Protein AF-A0A4R3E067-F1 (afdb_monomer_lite)

Structure (mmCIF, N/CA/C/O backbone):
data_AF-A0A4R3E067-F1
#
_entry.id   AF-A0A4R3E067-F1
#
loop_
_atom_site.group_PDB
_atom_site.id
_atom_site.type_symbol
_atom_site.label_atom_id
_atom_site.label_alt_id
_atom_site.label_comp_id
_atom_site.label_asym_id
_atom_site.label_entity_id
_atom_site.label_seq_id
_atom_site.pdbx_PDB_ins_code
_atom_site.Cartn_x
_atom_site.Cartn_y
_atom_site.Cartn_z
_atom_site.occupancy
_atom_site.B_iso_or_equiv
_atom_site.auth_seq_id
_atom_site.auth_comp_id
_atom_site.auth_asym_id
_atom_site.auth_atom_id
_atom_site.pdbx_PDB_model_num
ATOM 1 N N . MET A 1 1 ? -7.890 -23.402 42.499 1.00 60.25 1 MET A N 1
ATOM 2 C CA . MET A 1 1 ? -8.350 -22.235 41.717 1.00 60.25 1 MET A CA 1
ATOM 3 C C . MET A 1 1 ? -7.848 -22.431 40.299 1.00 60.25 1 MET A C 1
ATOM 5 O O . MET A 1 1 ? -6.648 -22.599 40.140 1.00 60.25 1 MET A O 1
ATOM 9 N N . ASN A 1 2 ? -8.737 -22.519 39.308 1.00 52.53 2 ASN A N 1
ATOM 10 C CA . ASN A 1 2 ? -8.316 -22.584 37.905 1.00 52.53 2 ASN A CA 1
ATOM 11 C C . ASN A 1 2 ? -7.868 -21.184 37.452 1.00 52.53 2 ASN A C 1
ATOM 13 O O . ASN A 1 2 ? -8.567 -20.221 37.782 1.00 52.53 2 ASN A O 1
ATOM 17 N N . PRO A 1 3 ? -6.738 -21.042 36.737 1.00 59.59 3 PRO A N 1
ATOM 18 C CA . PRO A 1 3 ? -6.362 -19.762 36.152 1.00 59.59 3 PRO A CA 1
ATOM 19 C C . PRO A 1 3 ? -7.431 -19.325 35.135 1.00 59.59 3 PRO A C 1
ATOM 21 O O . PRO A 1 3 ? -8.014 -20.180 34.459 1.00 59.59 3 PRO A O 1
ATOM 24 N N . PRO A 1 4 ? -7.734 -18.019 35.031 1.00 63.53 4 PRO A N 1
ATOM 25 C CA . PRO A 1 4 ? -8.670 -17.535 34.030 1.00 63.53 4 PRO A CA 1
ATOM 26 C C . PRO A 1 4 ? -8.125 -17.864 32.638 1.00 63.53 4 PRO A C 1
ATOM 28 O O . PRO A 1 4 ? -6.945 -17.642 32.360 1.00 63.53 4 PRO A O 1
ATOM 31 N N . ALA A 1 5 ? -8.985 -18.415 31.780 1.00 61.59 5 ALA A N 1
ATOM 32 C CA . AL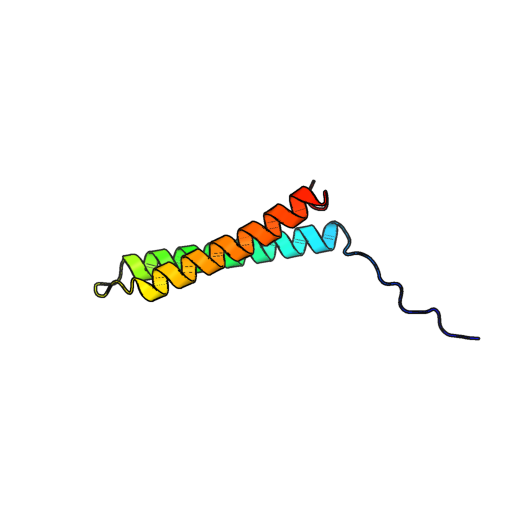A A 1 5 ? -8.654 -18.680 30.386 1.00 61.59 5 ALA A CA 1
ATOM 33 C C . ALA A 1 5 ? -8.129 -17.394 29.714 1.00 61.59 5 ALA A C 1
ATOM 35 O O . ALA A 1 5 ? -8.613 -16.304 30.054 1.00 61.59 5 ALA A O 1
ATOM 36 N N . PRO A 1 6 ? -7.167 -17.495 28.774 1.00 57.84 6 PRO A N 1
ATOM 37 C CA . PRO A 1 6 ? -6.713 -16.344 28.012 1.00 57.84 6 PRO A CA 1
ATOM 38 C C . PRO A 1 6 ? -7.940 -15.746 27.332 1.00 57.84 6 PRO A C 1
ATOM 40 O O . PRO A 1 6 ? -8.617 -16.412 26.552 1.00 57.84 6 PRO A O 1
ATOM 43 N N . ARG A 1 7 ? -8.290 -14.513 27.698 1.00 58.56 7 ARG A N 1
ATOM 44 C CA . ARG A 1 7 ? -9.334 -13.789 26.986 1.00 58.56 7 ARG A CA 1
ATOM 45 C C . ARG A 1 7 ? -8.768 -13.526 25.600 1.00 58.56 7 ARG A C 1
ATOM 47 O O . ARG A 1 7 ? -7.798 -12.782 25.494 1.00 58.56 7 ARG A O 1
ATOM 54 N N . ASP A 1 8 ? -9.367 -14.134 24.581 1.00 54.75 8 ASP A N 1
ATOM 55 C CA . ASP A 1 8 ? -9.265 -13.691 23.192 1.00 54.75 8 ASP A CA 1
ATOM 56 C C . ASP A 1 8 ? -9.757 -12.241 23.140 1.00 54.75 8 ASP A C 1
ATOM 58 O O . ASP A 1 8 ? -10.932 -11.945 22.916 1.00 54.75 8 ASP A O 1
ATOM 62 N N . THR A 1 9 ? -8.877 -11.304 23.482 1.00 59.72 9 THR A N 1
ATOM 63 C CA . THR A 1 9 ? -9.158 -9.883 23.375 1.00 59.72 9 THR A CA 1
ATOM 64 C C . THR A 1 9 ? -9.144 -9.567 21.897 1.00 59.72 9 THR A C 1
ATOM 66 O O . THR A 1 9 ? -8.077 -9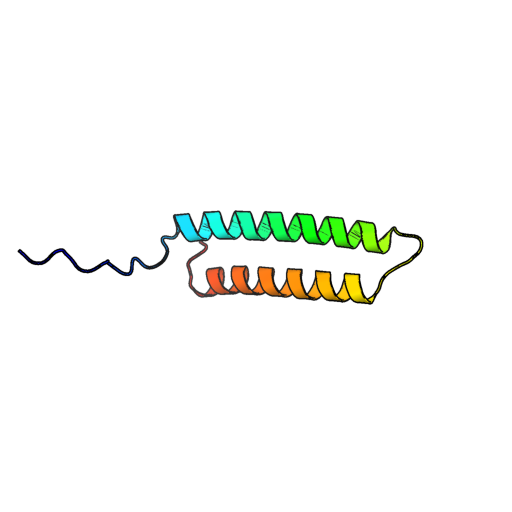.517 21.283 1.00 59.72 9 THR A O 1
ATOM 69 N N . ALA A 1 10 ? -10.336 -9.375 21.332 1.00 62.09 10 ALA A N 1
ATOM 70 C CA . ALA A 1 10 ? -10.487 -8.784 20.014 1.00 62.09 10 ALA A CA 1
ATOM 71 C C . ALA A 1 10 ? -9.574 -7.543 19.916 1.00 62.09 10 ALA A C 1
ATOM 73 O O . ALA A 1 10 ? -9.472 -6.794 20.898 1.00 62.09 10 ALA A O 1
ATOM 74 N N . PRO A 1 11 ? -8.877 -7.345 18.782 1.00 64.25 11 PRO A N 1
ATOM 75 C CA . PRO A 1 11 ? -7.930 -6.250 18.630 1.00 64.25 11 PRO A CA 1
ATOM 76 C C . PRO A 1 11 ? -8.616 -4.928 18.973 1.00 64.25 11 PRO A C 1
ATOM 78 O O . PRO A 1 11 ? -9.684 -4.607 18.449 1.00 64.25 11 PRO A O 1
ATOM 81 N N . THR A 1 12 ? -8.026 -4.188 19.911 1.00 74.75 12 THR A N 1
ATOM 82 C CA . THR A 1 12 ? -8.584 -2.912 20.354 1.00 74.75 12 THR A CA 1
ATOM 83 C C . THR A 1 12 ? -8.443 -1.875 19.237 1.00 74.75 12 THR A C 1
ATOM 85 O O . THR A 1 12 ? -7.490 -1.953 18.456 1.00 74.75 12 THR A O 1
ATOM 88 N N . PRO A 1 13 ? -9.327 -0.864 19.163 1.00 77.25 13 PRO A N 1
ATOM 89 C CA . PRO A 1 13 ? -9.211 0.206 18.170 1.00 77.25 13 PRO A CA 1
ATOM 90 C C . PRO A 1 13 ? -7.822 0.864 18.151 1.00 77.25 13 PRO A C 1
ATOM 92 O O . PRO A 1 13 ? -7.286 1.142 17.088 1.00 77.25 13 PRO A O 1
ATOM 95 N N . VAL A 1 14 ? -7.182 1.018 19.318 1.00 80.94 14 VAL A N 1
ATOM 96 C CA . VAL A 1 14 ? -5.813 1.556 19.439 1.00 80.94 14 VAL A CA 1
ATOM 97 C C . VAL A 1 14 ? -4.783 0.668 18.733 1.00 80.94 14 VAL A C 1
ATOM 99 O O . VAL A 1 14 ? -3.944 1.182 17.996 1.00 80.94 14 VAL A O 1
ATOM 102 N N . ALA A 1 15 ? -4.858 -0.653 18.921 1.00 85.12 15 ALA A N 1
ATOM 103 C CA . ALA A 1 15 ? -3.958 -1.595 18.259 1.00 85.12 15 ALA A CA 1
ATOM 104 C C . ALA A 1 15 ? -4.168 -1.606 16.734 1.00 85.12 15 ALA A C 1
ATOM 106 O O . ALA A 1 15 ? -3.205 -1.719 15.980 1.00 85.12 15 ALA A O 1
ATOM 107 N N . VAL A 1 16 ? -5.412 -1.439 16.271 1.00 87.00 16 VAL A N 1
ATOM 108 C CA . VAL A 1 16 ? -5.724 -1.349 14.836 1.00 87.00 16 VAL A CA 1
ATOM 109 C C . VAL A 1 16 ? -5.199 -0.048 14.234 1.00 87.00 16 VAL A C 1
ATOM 111 O O . VAL A 1 16 ? -4.581 -0.091 13.173 1.00 87.00 16 VAL A O 1
ATOM 114 N N . THR A 1 17 ? -5.366 1.089 14.911 1.00 89.06 17 THR A N 1
ATOM 115 C CA . THR A 1 17 ? -4.813 2.373 14.457 1.00 89.06 17 THR A CA 1
ATOM 116 C C . THR A 1 17 ? -3.291 2.317 14.358 1.00 89.06 17 THR A C 1
ATOM 118 O O . THR A 1 17 ? -2.738 2.698 13.332 1.00 89.06 17 THR A O 1
ATOM 121 N N . GLN A 1 18 ? -2.606 1.781 15.374 1.00 90.56 18 GLN A N 1
ATOM 122 C CA . GLN A 1 18 ? -1.149 1.606 15.339 1.00 90.56 18 GLN A CA 1
ATOM 123 C C . GLN A 1 18 ? -0.710 0.705 14.185 1.00 90.56 18 GLN A C 1
ATOM 125 O O . GLN A 1 18 ? 0.230 1.033 13.467 1.00 90.56 18 GLN A O 1
ATOM 130 N N . HIS A 1 19 ? -1.410 -0.409 13.974 1.00 92.06 19 HIS A N 1
ATOM 131 C CA . HIS A 1 19 ? -1.107 -1.299 12.863 1.00 92.06 19 HIS A CA 1
ATOM 132 C C . HIS A 1 19 ? -1.311 -0.610 11.508 1.00 92.06 19 HIS A C 1
ATOM 134 O O . HIS A 1 19 ? -0.506 -0.786 10.605 1.00 92.06 19 HIS A O 1
ATOM 140 N N . VAL A 1 20 ? -2.343 0.217 11.361 1.00 92.00 20 VAL A N 1
ATOM 141 C CA . VAL A 1 20 ? -2.607 0.947 10.114 1.00 92.00 20 VAL A CA 1
ATOM 142 C C . VAL A 1 20 ? -1.546 1.998 9.826 1.00 92.00 20 VAL A C 1
ATOM 144 O O . VAL A 1 20 ? -1.179 2.158 8.667 1.00 92.00 20 VAL A O 1
ATOM 147 N N . GLU A 1 21 ? -1.012 2.663 10.847 1.00 94.50 21 GLU A N 1
ATOM 148 C CA . GLU A 1 21 ? 0.130 3.565 10.671 1.00 94.50 21 GLU A CA 1
ATOM 149 C C . GLU A 1 21 ? 1.386 2.809 10.215 1.00 94.50 21 GLU A C 1
ATOM 151 O O . GLU A 1 21 ? 2.068 3.270 9.303 1.00 94.50 21 GLU A O 1
ATOM 156 N N . LEU A 1 22 ? 1.643 1.609 10.749 1.00 95.25 22 LEU A N 1
ATOM 157 C CA . LEU A 1 22 ? 2.739 0.756 10.266 1.00 95.25 22 LEU A CA 1
ATOM 158 C C . LEU A 1 22 ? 2.535 0.333 8.804 1.00 95.25 22 LEU A C 1
ATOM 160 O O . LEU A 1 22 ? 3.455 0.441 8.001 1.00 95.25 22 LEU A O 1
ATOM 164 N N . LEU A 1 23 ? 1.318 -0.082 8.433 1.00 94.00 23 LEU A N 1
ATOM 165 C CA . LEU A 1 23 ? 0.996 -0.444 7.047 1.00 94.00 23 LEU A CA 1
ATOM 166 C C . LEU A 1 23 ? 1.161 0.749 6.093 1.00 94.00 23 LEU A C 1
ATOM 168 O O . LEU A 1 23 ? 1.562 0.566 4.949 1.00 94.00 23 LEU A O 1
ATOM 172 N N . ARG A 1 24 ? 0.855 1.973 6.543 1.00 94.75 24 ARG A N 1
ATOM 173 C CA . ARG A 1 24 ? 1.066 3.194 5.749 1.00 94.75 24 ARG A CA 1
ATOM 174 C C . ARG A 1 24 ? 2.545 3.481 5.531 1.00 94.75 24 ARG A C 1
ATOM 176 O O . ARG A 1 24 ? 2.920 3.755 4.398 1.00 94.75 24 ARG A O 1
ATOM 183 N N . GLN A 1 25 ? 3.361 3.368 6.578 1.00 97.38 25 GLN A N 1
ATOM 184 C CA . GLN A 1 25 ? 4.815 3.513 6.464 1.00 97.38 25 GLN A CA 1
ATOM 185 C C . GLN A 1 25 ? 5.397 2.486 5.486 1.00 97.38 25 GLN A C 1
ATOM 187 O O . GLN A 1 25 ? 6.167 2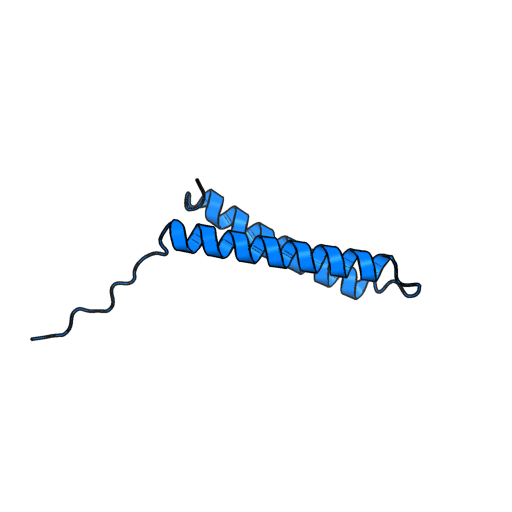.843 4.602 1.00 97.38 25 GLN A O 1
ATOM 192 N N . GLU A 1 26 ? 4.959 1.228 5.568 1.00 96.44 26 GLU A N 1
ATOM 193 C CA . GLU A 1 26 ? 5.398 0.178 4.643 1.00 96.44 26 GLU A CA 1
ATOM 194 C C . GLU A 1 26 ? 4.986 0.480 3.190 1.00 96.44 26 GLU A C 1
ATOM 196 O O . GLU A 1 26 ? 5.783 0.319 2.267 1.00 96.44 26 GLU A O 1
ATOM 201 N N . ILE A 1 27 ? 3.770 0.992 2.964 1.00 96.44 27 ILE A N 1
ATOM 202 C CA . ILE A 1 27 ? 3.334 1.442 1.632 1.00 96.44 27 ILE A CA 1
ATOM 203 C C . ILE A 1 27 ? 4.218 2.586 1.112 1.00 96.44 27 ILE A C 1
ATOM 205 O O . ILE A 1 27 ? 4.571 2.578 -0.068 1.00 96.44 27 ILE A O 1
ATOM 209 N N . GLU A 1 28 ? 4.580 3.559 1.951 1.00 97.19 28 GLU A N 1
ATOM 210 C CA . GLU A 1 28 ? 5.468 4.664 1.564 1.00 97.19 28 GLU A CA 1
ATOM 211 C C . GLU A 1 28 ? 6.853 4.150 1.138 1.00 97.19 28 GLU A C 1
ATOM 213 O O . GLU A 1 28 ? 7.346 4.520 0.071 1.00 97.19 28 GLU A O 1
ATOM 218 N N . GLU A 1 29 ? 7.439 3.218 1.892 1.00 97.19 29 GLU A N 1
ATOM 219 C CA . GLU A 1 29 ? 8.722 2.592 1.544 1.00 97.19 29 GLU A CA 1
ATOM 220 C C . GLU A 1 29 ? 8.657 1.791 0.229 1.00 97.19 29 GLU A C 1
ATOM 222 O O . GLU A 1 29 ? 9.589 1.825 -0.589 1.00 97.19 29 GLU A O 1
ATOM 227 N N . LEU A 1 30 ? 7.549 1.085 -0.015 1.00 95.00 30 LEU A N 1
ATOM 228 C CA . LEU A 1 30 ? 7.318 0.358 -1.266 1.00 95.00 30 LEU A CA 1
ATOM 229 C C . LEU A 1 30 ? 7.150 1.311 -2.456 1.00 95.00 30 LEU A C 1
ATOM 231 O O . LEU A 1 30 ? 7.672 1.033 -3.539 1.00 95.00 30 LEU A O 1
ATOM 235 N N . LEU A 1 31 ? 6.471 2.446 -2.269 1.00 94.00 31 LEU A N 1
ATOM 236 C CA . LEU A 1 31 ? 6.334 3.484 -3.294 1.00 94.00 31 LEU A CA 1
ATOM 237 C C . LEU A 1 31 ? 7.686 4.120 -3.637 1.00 94.00 31 LEU A C 1
ATOM 239 O O . LEU A 1 31 ? 7.997 4.284 -4.820 1.00 94.00 31 LEU A O 1
ATOM 243 N N . ASP A 1 32 ? 8.520 4.398 -2.637 1.00 94.69 32 ASP A N 1
ATOM 244 C CA . ASP A 1 32 ? 9.885 4.891 -2.832 1.00 94.69 32 ASP A CA 1
ATOM 245 C C . ASP A 1 32 ? 10.753 3.873 -3.583 1.00 94.69 32 ASP A C 1
ATOM 247 O O . ASP A 1 32 ? 11.489 4.217 -4.516 1.00 94.69 32 ASP A O 1
ATOM 251 N N . SER A 1 33 ? 10.638 2.593 -3.222 1.00 91.69 33 SER A N 1
ATOM 252 C CA . SER A 1 33 ? 11.334 1.493 -3.898 1.00 91.69 33 SER A CA 1
ATOM 253 C C . SER A 1 33 ? 10.889 1.363 -5.354 1.00 91.69 33 SER A C 1
ATOM 255 O O . SER A 1 33 ? 11.720 1.220 -6.255 1.00 91.69 33 SER A O 1
ATOM 257 N N . LYS A 1 34 ? 9.584 1.502 -5.607 1.00 91.00 34 LYS A N 1
ATOM 258 C CA . LYS A 1 34 ? 8.998 1.516 -6.948 1.00 91.00 34 LYS A CA 1
ATOM 259 C C . LYS A 1 34 ? 9.532 2.699 -7.752 1.00 91.00 34 LYS A C 1
ATOM 261 O O . LYS A 1 34 ? 9.991 2.501 -8.874 1.00 91.00 34 LYS A O 1
ATOM 266 N N . PHE A 1 35 ? 9.556 3.907 -7.187 1.00 90.25 35 PHE A N 1
ATOM 267 C CA . PHE A 1 35 ? 10.101 5.093 -7.855 1.00 90.25 35 PHE A CA 1
ATOM 268 C C . PHE A 1 35 ? 11.573 4.904 -8.254 1.00 90.25 35 PHE A C 1
ATOM 270 O O . PHE A 1 35 ? 11.954 5.200 -9.388 1.00 90.25 35 PHE A O 1
ATOM 277 N N . ARG A 1 36 ? 12.396 4.324 -7.371 1.00 89.31 36 ARG A N 1
ATOM 278 C CA . ARG A 1 36 ? 13.796 3.978 -7.680 1.00 89.31 36 ARG A CA 1
ATOM 279 C C . ARG A 1 36 ? 13.907 2.919 -8.778 1.00 89.31 36 ARG A C 1
ATOM 281 O O . ARG A 1 36 ? 14.776 3.038 -9.640 1.00 89.31 36 ARG A O 1
ATOM 288 N N . ALA A 1 37 ? 13.030 1.915 -8.779 1.00 87.19 37 ALA A N 1
ATOM 289 C CA . ALA A 1 37 ? 12.984 0.894 -9.825 1.00 87.19 37 ALA A CA 1
ATOM 290 C C . ALA A 1 37 ? 12.618 1.486 -11.199 1.00 87.19 37 ALA A C 1
ATOM 292 O O . ALA A 1 37 ? 13.207 1.083 -12.202 1.00 87.19 37 ALA A O 1
ATOM 293 N N . TYR A 1 38 ? 11.719 2.478 -11.243 1.00 83.81 38 TYR A N 1
ATOM 294 C CA . TYR A 1 38 ? 11.401 3.242 -12.457 1.00 83.81 38 TYR A CA 1
ATOM 295 C C . TYR A 1 38 ? 12.541 4.151 -12.925 1.00 83.81 38 TYR A C 1
ATOM 297 O O . TYR A 1 38 ? 12.748 4.292 -14.127 1.00 83.81 38 TYR A O 1
ATOM 305 N N . GLY A 1 39 ? 13.275 4.768 -11.995 1.00 80.38 39 GLY A N 1
ATOM 306 C CA . GLY A 1 39 ? 14.400 5.658 -12.302 1.00 80.38 39 GLY A CA 1
ATOM 307 C C . GLY A 1 39 ? 15.700 4.942 -12.690 1.00 80.38 39 G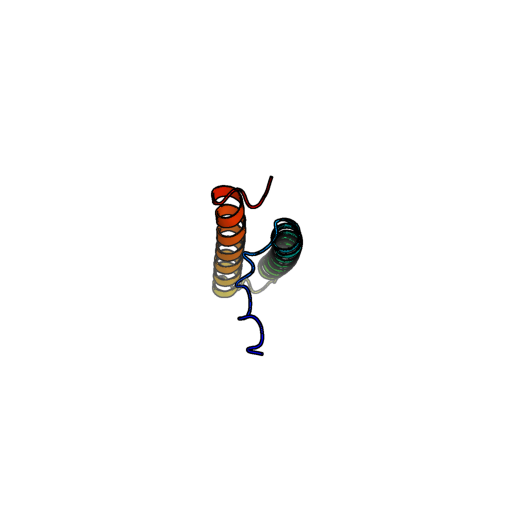LY A C 1
ATOM 308 O O . GLY A 1 39 ? 16.642 5.588 -13.150 1.00 80.38 39 GLY A O 1
ATOM 309 N N . SER A 1 40 ? 15.778 3.623 -12.504 1.00 80.56 40 SER A N 1
ATOM 310 C CA . SER A 1 40 ? 16.927 2.813 -12.913 1.00 80.56 40 SER A CA 1
ATOM 311 C C . SER A 1 40 ? 16.980 2.672 -14.436 1.00 80.56 40 SER A C 1
ATOM 313 O O . SER A 1 40 ? 15.976 2.369 -15.076 1.00 80.56 40 SER A O 1
ATOM 315 N N . ALA A 1 41 ? 18.176 2.795 -15.024 1.00 72.06 41 ALA A N 1
ATOM 316 C CA . ALA A 1 41 ? 18.407 2.553 -16.455 1.00 72.06 41 ALA A CA 1
ATOM 317 C C . ALA A 1 41 ? 18.008 1.128 -16.903 1.00 72.06 41 ALA A C 1
ATOM 319 O O . ALA A 1 41 ? 17.783 0.895 -18.088 1.00 72.06 41 ALA A O 1
ATOM 320 N N . ASN A 1 42 ? 17.886 0.196 -15.952 1.00 72.50 42 ASN A N 1
ATOM 321 C CA . ASN A 1 42 ? 17.372 -1.154 -16.155 1.00 72.50 42 ASN A CA 1
ATOM 322 C C . ASN A 1 42 ? 16.042 -1.308 -15.413 1.00 72.50 42 ASN A C 1
ATOM 324 O O . ASN A 1 42 ? 15.999 -1.872 -14.316 1.00 72.50 42 ASN A O 1
ATOM 328 N N . LEU A 1 43 ? 14.967 -0.787 -16.008 1.00 78.50 43 LEU A N 1
ATOM 329 C CA . LEU A 1 43 ? 13.608 -0.985 -15.514 1.00 78.50 43 LEU A CA 1
ATOM 330 C C . LEU A 1 43 ? 13.332 -2.487 -15.360 1.00 78.50 43 LEU A C 1
ATOM 332 O O . LEU A 1 43 ? 13.253 -3.222 -16.346 1.00 78.50 43 LEU A O 1
ATOM 336 N N . ASN A 1 44 ? 13.134 -2.937 -14.124 1.00 86.25 44 ASN A N 1
ATOM 337 C CA . ASN A 1 44 ? 12.705 -4.301 -13.851 1.00 86.25 44 ASN A CA 1
ATOM 338 C C . ASN A 1 44 ? 11.181 -4.335 -13.689 1.00 86.25 44 ASN A C 1
ATOM 340 O O . ASN A 1 44 ? 10.657 -4.178 -12.587 1.00 86.25 44 ASN A O 1
ATOM 344 N N . ALA A 1 45 ? 10.471 -4.544 -14.800 1.00 87.38 45 ALA A N 1
ATOM 345 C CA . ALA A 1 45 ? 9.008 -4.594 -14.819 1.00 87.38 45 ALA A CA 1
ATOM 346 C C . ALA A 1 45 ? 8.425 -5.671 -13.883 1.00 87.38 45 ALA A C 1
ATOM 348 O O . ALA A 1 45 ? 7.348 -5.475 -13.325 1.00 87.38 45 ALA A O 1
ATOM 349 N N . ALA A 1 46 ? 9.142 -6.782 -13.670 1.00 90.44 46 ALA A N 1
ATOM 350 C CA . ALA A 1 46 ? 8.714 -7.824 -12.741 1.00 90.44 46 ALA A CA 1
ATOM 351 C C . ALA A 1 46 ? 8.783 -7.352 -11.281 1.00 90.44 46 ALA A C 1
ATOM 353 O O . ALA A 1 46 ? 7.862 -7.616 -10.512 1.00 90.44 46 ALA A O 1
ATOM 354 N N . GLU A 1 47 ? 9.831 -6.610 -10.908 1.00 90.38 47 GLU A N 1
ATOM 355 C CA . GLU A 1 47 ? 9.933 -6.037 -9.559 1.00 90.38 47 GLU A CA 1
ATOM 356 C C . GLU A 1 47 ? 8.883 -4.948 -9.335 1.00 90.38 47 GLU A C 1
ATOM 358 O O . GLU A 1 47 ? 8.241 -4.921 -8.292 1.00 90.38 47 GLU A O 1
ATOM 363 N N . VAL A 1 48 ? 8.631 -4.102 -10.335 1.00 91.88 48 VAL A N 1
ATOM 364 C CA . VAL A 1 48 ? 7.553 -3.105 -10.269 1.00 91.88 48 VAL A CA 1
ATOM 365 C C . VAL A 1 48 ? 6.191 -3.771 -10.042 1.00 91.88 48 VAL A C 1
ATOM 367 O O . VAL A 1 48 ? 5.463 -3.362 -9.142 1.00 91.88 48 VAL A O 1
ATOM 370 N N . ALA A 1 49 ? 5.865 -4.825 -10.799 1.00 92.94 49 ALA A N 1
ATOM 371 C CA . ALA A 1 49 ? 4.608 -5.558 -10.633 1.00 92.94 49 ALA A CA 1
ATOM 372 C C . ALA A 1 49 ? 4.496 -6.235 -9.253 1.00 92.94 49 ALA A C 1
ATOM 374 O O . ALA A 1 49 ? 3.408 -6.302 -8.672 1.00 92.94 49 ALA A O 1
ATOM 375 N N . ARG A 1 50 ? 5.622 -6.716 -8.706 1.00 94.44 50 ARG A N 1
ATOM 376 C CA . ARG A 1 50 ? 5.688 -7.275 -7.350 1.00 94.44 50 ARG A CA 1
ATOM 377 C C . ARG A 1 50 ? 5.389 -6.210 -6.295 1.00 94.44 50 ARG A C 1
ATOM 379 O O . ARG A 1 50 ? 4.582 -6.460 -5.404 1.00 94.44 50 ARG A O 1
ATOM 386 N N . LEU A 1 51 ? 6.009 -5.036 -6.412 1.00 94.19 51 LEU A N 1
ATOM 387 C CA . LEU A 1 51 ? 5.785 -3.905 -5.508 1.00 94.19 51 LEU A CA 1
ATOM 388 C C . LEU A 1 51 ? 4.330 -3.419 -5.568 1.00 94.19 51 LEU A C 1
ATOM 390 O O . LEU A 1 51 ? 3.734 -3.162 -4.526 1.00 94.19 51 LEU A O 1
ATOM 394 N N . ASP A 1 52 ? 3.734 -3.369 -6.762 1.00 95.06 52 ASP A N 1
ATOM 395 C CA . ASP A 1 52 ? 2.320 -3.016 -6.936 1.00 95.06 52 ASP A CA 1
ATOM 396 C C . ASP A 1 52 ? 1.381 -4.001 -6.237 1.00 95.06 52 ASP A C 1
ATOM 398 O O . ASP A 1 52 ? 0.485 -3.588 -5.501 1.00 95.06 52 ASP A O 1
ATOM 402 N N . SER A 1 53 ? 1.641 -5.300 -6.386 1.00 96.5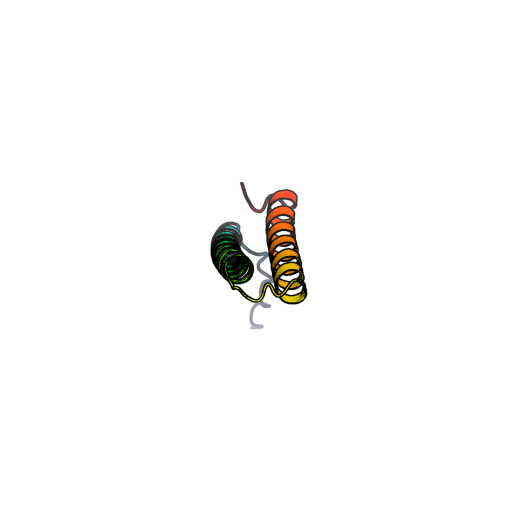6 53 SER A N 1
ATOM 403 C CA . SER A 1 53 ? 0.851 -6.341 -5.720 1.00 96.56 53 SER A CA 1
ATOM 404 C C . SER A 1 53 ? 0.924 -6.231 -4.192 1.00 96.56 53 SER A C 1
ATOM 406 O O . SER A 1 53 ? -0.077 -6.437 -3.504 1.00 96.56 53 SER A O 1
ATOM 408 N N . GLU A 1 54 ? 2.093 -5.885 -3.644 1.00 96.31 54 GLU A N 1
ATOM 409 C CA . GLU A 1 54 ? 2.260 -5.721 -2.197 1.00 96.31 54 GLU A CA 1
ATOM 410 C C . GLU A 1 54 ? 1.523 -4.475 -1.684 1.00 96.31 54 GLU A C 1
ATOM 412 O O . GLU A 1 54 ? 0.787 -4.554 -0.701 1.00 96.31 54 GLU A O 1
ATOM 417 N N . ILE A 1 55 ? 1.618 -3.348 -2.397 1.00 95.88 55 ILE A N 1
ATOM 418 C CA . ILE A 1 55 ? 0.873 -2.125 -2.063 1.00 95.88 55 ILE A CA 1
ATOM 419 C C . ILE A 1 55 ? -0.642 -2.380 -2.091 1.00 95.88 55 ILE A C 1
ATOM 421 O O . ILE A 1 55 ? -1.363 -1.935 -1.191 1.00 95.88 55 ILE A O 1
ATOM 425 N N . GLU A 1 56 ? -1.151 -3.101 -3.092 1.00 97.25 56 GLU A N 1
ATOM 426 C CA . GLU A 1 56 ? -2.568 -3.479 -3.165 1.00 97.25 56 GLU A CA 1
ATOM 427 C C . GLU A 1 56 ? -2.984 -4.359 -1.980 1.00 97.25 56 GLU A C 1
ATOM 429 O O . GLU A 1 56 ? -4.029 -4.119 -1.364 1.00 97.25 56 GLU A O 1
ATOM 434 N N . ARG A 1 57 ? -2.146 -5.333 -1.602 1.00 97.62 57 ARG A N 1
ATOM 435 C CA . ARG A 1 57 ? -2.385 -6.210 -0.449 1.00 97.62 57 ARG A CA 1
ATOM 436 C C . ARG A 1 57 ? -2.503 -5.416 0.851 1.00 97.62 57 ARG A C 1
ATOM 438 O O . ARG A 1 57 ? -3.462 -5.616 1.601 1.00 97.62 57 ARG A O 1
ATOM 445 N N . LEU A 1 58 ? -1.564 -4.509 1.119 1.00 95.12 58 LEU A N 1
ATOM 446 C CA . LEU A 1 58 ? -1.565 -3.688 2.334 1.00 95.12 58 LEU A CA 1
ATOM 447 C C . LEU A 1 58 ? -2.777 -2.742 2.363 1.00 95.12 58 LEU A C 1
ATOM 449 O O . LEU A 1 58 ? -3.473 -2.646 3.379 1.00 95.12 58 LEU A O 1
ATOM 453 N N . ASN A 1 59 ? -3.117 -2.126 1.227 1.00 94.62 59 ASN A N 1
ATOM 454 C CA . ASN A 1 59 ? -4.323 -1.305 1.103 1.00 94.62 59 ASN A CA 1
ATOM 455 C C . ASN A 1 59 ? -5.612 -2.102 1.351 1.00 94.62 59 ASN A C 1
ATOM 457 O O . ASN A 1 59 ? -6.526 -1.595 2.004 1.00 94.62 59 ASN A O 1
ATOM 461 N N . ALA A 1 60 ? -5.689 -3.355 0.894 1.00 95.38 60 ALA A N 1
ATOM 462 C CA . ALA A 1 60 ? -6.834 -4.226 1.155 1.00 95.38 60 ALA A CA 1
ATOM 463 C C . ALA A 1 60 ? -6.996 -4.539 2.654 1.00 95.38 60 ALA A C 1
ATOM 465 O O . ALA A 1 60 ? -8.122 -4.580 3.159 1.00 95.38 60 ALA A O 1
ATOM 466 N N . ILE A 1 61 ? -5.892 -4.697 3.394 1.00 92.88 61 ILE A N 1
ATOM 467 C CA . ILE A 1 61 ? -5.920 -4.878 4.854 1.00 92.88 61 ILE A CA 1
ATOM 468 C C . ILE A 1 61 ? -6.481 -3.622 5.536 1.00 92.88 61 ILE A C 1
ATOM 470 O O . ILE A 1 61 ? -7.403 -3.724 6.349 1.00 92.88 61 ILE A O 1
ATOM 474 N N . ILE A 1 62 ? -5.997 -2.433 5.161 1.00 91.81 62 ILE A N 1
ATOM 475 C CA . ILE A 1 62 ? -6.505 -1.156 5.690 1.00 91.81 62 ILE A CA 1
ATOM 476 C C . ILE A 1 62 ? -7.998 -0.988 5.364 1.00 91.81 62 ILE A C 1
ATOM 478 O O . ILE A 1 62 ? -8.797 -0.630 6.233 1.00 91.81 62 ILE A O 1
ATOM 482 N N . ALA A 1 63 ? -8.409 -1.287 4.129 1.00 93.12 63 ALA A N 1
ATOM 483 C CA . ALA A 1 63 ? -9.807 -1.225 3.705 1.00 93.12 63 ALA A CA 1
ATOM 484 C C . ALA A 1 63 ? -10.697 -2.195 4.499 1.00 93.12 63 ALA A C 1
ATOM 486 O O . ALA A 1 63 ? -11.822 -1.848 4.874 1.00 93.12 63 ALA A O 1
ATOM 487 N N . ARG A 1 64 ? -10.185 -3.386 4.826 1.00 92.00 64 ARG A N 1
ATOM 488 C CA . ARG A 1 64 ? -10.881 -4.346 5.685 1.00 92.00 64 ARG A CA 1
ATOM 489 C C . ARG A 1 64 ? -11.078 -3.792 7.093 1.00 92.00 64 ARG A C 1
ATOM 491 O O . ARG A 1 64 ? -12.177 -3.913 7.623 1.00 92.00 64 ARG A O 1
ATOM 498 N N . TYR A 1 65 ? -10.077 -3.136 7.678 1.00 90.25 65 TYR A N 1
ATOM 499 C CA . TYR A 1 65 ? -10.237 -2.489 8.983 1.00 90.25 65 TYR A CA 1
ATOM 500 C C . TYR A 1 65 ? -11.294 -1.380 8.974 1.00 90.25 65 TYR A C 1
ATOM 502 O O . TYR A 1 65 ? -12.099 -1.317 9.902 1.00 90.25 65 TYR A O 1
ATOM 510 N N . ARG A 1 66 ? -11.369 -0.576 7.904 1.00 89.00 66 ARG A N 1
ATOM 511 C CA . ARG A 1 66 ? -12.454 0.409 7.722 1.00 89.00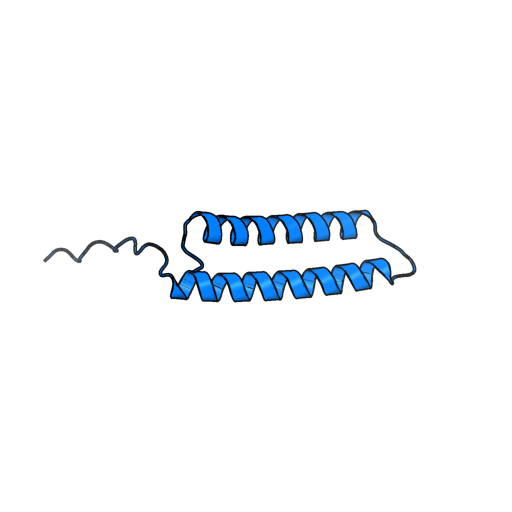 66 ARG A CA 1
ATOM 512 C C . ARG A 1 66 ? -13.823 -0.262 7.632 1.00 89.00 66 ARG A C 1
ATOM 514 O O . ARG A 1 66 ? -14.755 0.150 8.308 1.00 89.00 66 ARG A O 1
ATOM 521 N N . THR A 1 67 ? -13.929 -1.330 6.841 1.00 90.94 67 THR A N 1
ATOM 522 C CA . THR A 1 67 ? -15.182 -2.085 6.656 1.00 90.94 67 THR A CA 1
ATOM 523 C C . THR A 1 67 ? -15.675 -2.705 7.964 1.00 90.94 67 THR A C 1
ATOM 525 O O . THR A 1 67 ? -16.873 -2.757 8.215 1.00 90.94 67 THR A O 1
ATOM 528 N N . LEU A 1 68 ? -14.750 -3.147 8.819 1.00 88.50 68 LEU A N 1
ATOM 529 C CA . LEU A 1 68 ? -15.055 -3.692 10.141 1.00 88.50 68 LEU A CA 1
ATOM 530 C C . LEU A 1 68 ? -15.356 -2.609 11.196 1.00 88.50 68 LEU A C 1
ATOM 532 O O . LEU A 1 68 ? -15.605 -2.955 12.347 1.00 88.50 68 LEU A O 1
ATOM 536 N N . GLY A 1 69 ? -15.312 -1.318 10.840 1.00 86.75 69 GLY A N 1
ATOM 537 C CA . GLY A 1 69 ? -15.512 -0.209 11.779 1.00 86.75 69 GLY A CA 1
ATOM 538 C C . GLY A 1 69 ? -14.388 -0.066 12.810 1.00 86.75 69 GLY A C 1
ATOM 539 O O . GLY A 1 69 ? -14.582 0.548 13.855 1.00 86.75 69 GLY A O 1
ATOM 540 N N . LEU A 1 70 ? -13.220 -0.654 12.537 1.00 85.19 70 LEU A N 1
ATOM 541 C CA . LEU A 1 70 ? -12.054 -0.625 13.424 1.00 85.19 70 LEU A CA 1
ATOM 542 C C . LEU A 1 70 ? -11.157 0.597 13.177 1.00 85.19 70 LEU A C 1
ATOM 544 O O . LEU A 1 70 ? -10.231 0.845 13.944 1.00 85.19 70 LEU A O 1
ATOM 548 N N . LEU A 1 71 ? -11.439 1.347 12.110 1.00 79.50 71 LEU A N 1
ATOM 549 C CA . LEU A 1 71 ? -10.875 2.659 11.817 1.00 79.50 71 LEU A CA 1
ATOM 550 C C . LEU A 1 71 ? -12.036 3.646 11.724 1.00 79.50 71 LEU A C 1
ATOM 552 O O . LEU A 1 71 ? -12.827 3.558 10.783 1.00 79.50 71 LEU A O 1
ATOM 556 N N . GLY A 1 72 ? -12.147 4.515 12.729 1.00 63.94 72 GLY A N 1
ATOM 557 C CA . GLY A 1 72 ? -13.102 5.624 12.793 1.00 63.94 72 GLY A CA 1
ATOM 558 C C . GLY A 1 72 ? -12.454 6.936 12.394 1.00 63.94 72 GLY A C 1
ATOM 559 O O . GLY A 1 72 ? -11.273 7.127 12.762 1.00 63.94 72 GLY A O 1
#

Secondary structure (DSSP, 8-state):
-PPPPP------HHHHHHHHHHHHHHHHHHHHHHHHHHHSSS--HHHHHHHHHHHHHHHHHHHHHHHTT---

Foldseek 3Di:
DDDDDPPPPDQALVNLVVVLVVLVVVLVVLVVVLVVLVVDPDNDVVSNVVSVVSNVVSVVVNVVCVVVVSHD

Sequence (72 aa):
MNPPAPRDTAPTPVAVTQHVELLRQEIEELLDSKFRAYGSANLNAAEVARLDSEIERLNAIIARYRTLGLLG

pLDDT: mean 85.04, std 12.77, range [52.53, 97.62]

Radius of gyration: 17.95 Å; chains: 1; bounding box: 34×28×58 Å